Protein AF-A0A3C0J0L6-F1 (afdb_monomer_lite)

pLDDT: mean 77.6, std 19.84, range [35.62, 97.5]

Secondary structure (DSSP, 8-state):
-----PPP----EE---SSTT----EE-S--SS---EEEEETTEEEEGGGEEEEEEHHHHHH-HHHHHHHHHHHHTT-EEEE-BTTB--EEEEESS-EEEESS-HHHHHHHHT----PPPP---

Radius of gyration: 20.11 Å; chains: 1; bounding box: 50×49×43 Å

Structure (mmCIF, N/CA/C/O backbone):
data_AF-A0A3C0J0L6-F1
#
_entry.id   AF-A0A3C0J0L6-F1
#
loop_
_atom_site.group_PDB
_atom_site.id
_atom_site.type_symbol
_atom_site.label_atom_id
_atom_site.label_alt_id
_atom_site.label_comp_id
_atom_site.label_asym_id
_atom_site.label_entity_id
_atom_site.label_seq_id
_atom_site.pdbx_PDB_ins_code
_atom_site.Cartn_x
_atom_site.Cartn_y
_atom_site.Cartn_z
_atom_site.occupancy
_atom_site.B_iso_or_equiv
_atom_site.auth_seq_id
_atom_site.auth_comp_id
_atom_site.auth_asym_id
_atom_site.auth_atom_id
_atom_site.pdbx_PDB_model_num
ATOM 1 N N . MET A 1 1 ? -28.541 -24.772 -29.697 1.00 35.62 1 MET A N 1
ATOM 2 C CA . MET A 1 1 ? -27.274 -25.366 -30.178 1.00 35.62 1 MET A CA 1
ATOM 3 C C . MET A 1 1 ? -26.123 -24.532 -29.634 1.00 35.62 1 MET A C 1
ATOM 5 O O . MET A 1 1 ? -25.914 -23.431 -30.121 1.00 35.62 1 MET A O 1
ATOM 9 N N . LEU A 1 2 ? -25.436 -24.999 -28.588 1.00 36.56 2 LEU A N 1
ATOM 10 C CA . LEU A 1 2 ? -24.177 -24.403 -28.127 1.00 36.56 2 LEU A CA 1
ATOM 11 C C . LEU A 1 2 ? -23.044 -25.081 -28.911 1.00 36.56 2 LEU A C 1
ATOM 13 O O . LEU A 1 2 ? -22.824 -26.277 -28.731 1.00 36.56 2 LEU A O 1
ATOM 17 N N . LEU A 1 3 ? -22.356 -24.355 -29.796 1.00 40.03 3 LEU A N 1
ATOM 18 C CA . LEU A 1 3 ? -21.119 -24.856 -30.398 1.00 40.03 3 LEU A CA 1
ATOM 19 C C . LEU A 1 3 ? -20.030 -24.869 -29.320 1.00 40.03 3 LEU A C 1
ATOM 21 O O . LEU A 1 3 ? -19.631 -23.817 -28.818 1.00 40.03 3 LEU A O 1
ATOM 25 N N . GLY A 1 4 ? -19.556 -26.068 -28.979 1.00 40.50 4 GLY A N 1
ATOM 26 C CA . GLY A 1 4 ? -18.376 -26.267 -28.150 1.00 40.50 4 GLY A CA 1
ATOM 27 C C . GLY A 1 4 ? -17.168 -25.602 -28.799 1.00 40.50 4 GLY A C 1
ATOM 28 O O . GLY A 1 4 ? -16.704 -26.026 -29.856 1.00 40.50 4 GLY A O 1
ATOM 29 N N . ARG A 1 5 ? -16.656 -24.545 -28.168 1.00 38.16 5 ARG A N 1
ATOM 30 C CA . ARG A 1 5 ? -15.336 -24.009 -28.492 1.00 38.16 5 ARG A CA 1
ATOM 31 C C . ARG A 1 5 ? -14.308 -25.017 -27.989 1.00 38.16 5 ARG A C 1
ATOM 33 O O . ARG A 1 5 ? -14.096 -25.139 -26.788 1.00 38.16 5 ARG A O 1
ATOM 40 N N . SER A 1 6 ? -13.722 -25.770 -28.915 1.00 39.28 6 SER A N 1
ATOM 41 C CA . SER A 1 6 ? -12.530 -26.573 -28.659 1.00 39.28 6 SER A CA 1
ATOM 42 C C . SER A 1 6 ? -11.418 -25.639 -28.169 1.00 39.28 6 SER A C 1
ATOM 44 O O . SER A 1 6 ? -11.105 -24.647 -28.829 1.00 39.28 6 SER A O 1
ATOM 46 N N . LEU A 1 7 ? -10.884 -25.914 -26.978 1.00 41.28 7 LEU A N 1
ATOM 47 C CA . LEU A 1 7 ? -9.679 -25.262 -26.473 1.00 41.28 7 LEU A CA 1
ATOM 48 C C . LEU A 1 7 ? -8.519 -25.623 -27.418 1.00 41.28 7 LEU A C 1
ATOM 50 O O . LEU A 1 7 ? -8.343 -26.812 -27.697 1.00 41.28 7 LEU A O 1
ATOM 54 N N . PRO A 1 8 ? -7.735 -24.653 -27.924 1.00 40.06 8 PRO A N 1
ATOM 55 C CA . PRO A 1 8 ? -6.549 -24.977 -28.703 1.00 40.06 8 PRO A CA 1
ATOM 56 C C . PRO A 1 8 ? -5.588 -25.785 -27.826 1.00 40.06 8 PRO A C 1
ATOM 58 O O . PRO A 1 8 ? -5.376 -25.456 -26.659 1.00 40.06 8 PRO A O 1
ATOM 61 N N . ALA A 1 9 ? -5.035 -26.864 -28.382 1.00 47.22 9 ALA A N 1
ATOM 62 C CA . ALA A 1 9 ? -4.016 -27.660 -27.715 1.00 47.22 9 ALA A CA 1
ATOM 63 C C . ALA A 1 9 ? -2.823 -26.753 -27.371 1.00 47.22 9 ALA A C 1
ATOM 65 O O . ALA A 1 9 ? -2.163 -26.223 -28.263 1.00 47.22 9 ALA A O 1
ATOM 66 N N . MET A 1 10 ? -2.594 -26.541 -26.074 1.00 48.62 10 MET A N 1
ATOM 67 C CA . MET A 1 10 ? -1.483 -25.743 -25.565 1.00 48.62 10 MET A CA 1
ATOM 68 C C . MET A 1 10 ? -0.202 -26.568 -25.685 1.00 48.62 10 MET A C 1
ATOM 70 O O . MET A 1 10 ? -0.044 -27.580 -25.006 1.00 48.62 10 MET A O 1
ATOM 74 N N . SER A 1 11 ? 0.690 -26.166 -26.588 1.00 49.16 11 SER A N 1
ATOM 75 C CA . SER A 1 11 ? 2.008 -26.777 -26.747 1.00 49.16 11 SER A CA 1
ATOM 76 C C . SER A 1 11 ? 3.033 -25.966 -25.956 1.00 49.16 11 SER A C 1
ATOM 78 O O . SER A 1 11 ? 3.766 -25.158 -26.523 1.00 49.16 11 SER A O 1
ATOM 80 N N . ASP A 1 12 ? 3.094 -26.174 -24.641 1.00 54.19 12 ASP A N 1
ATOM 81 C CA . ASP A 1 12 ? 4.204 -25.656 -23.840 1.00 54.19 12 ASP A CA 1
ATOM 82 C C . ASP A 1 12 ? 5.496 -26.357 -24.277 1.00 54.19 12 ASP A C 1
ATOM 84 O O . ASP A 1 12 ? 5.640 -27.578 -24.160 1.00 54.19 12 ASP A O 1
ATOM 88 N N . THR A 1 13 ? 6.454 -25.592 -24.803 1.00 54.59 13 THR A N 1
ATOM 89 C CA . THR A 1 13 ? 7.743 -26.161 -25.205 1.00 54.59 13 THR A CA 1
ATOM 90 C C . THR A 1 13 ? 8.630 -26.279 -23.970 1.00 54.59 13 THR A C 1
ATOM 92 O O . THR A 1 13 ? 9.164 -25.298 -23.453 1.00 54.59 13 THR A O 1
ATOM 95 N N . LEU A 1 14 ? 8.781 -27.507 -23.479 1.00 54.00 14 LEU A N 1
ATOM 96 C CA . LEU A 1 14 ? 9.662 -27.851 -22.365 1.00 54.00 14 LEU A CA 1
ATOM 97 C C . LEU A 1 14 ? 11.098 -28.033 -22.872 1.00 54.00 14 LEU A C 1
ATOM 99 O O . LEU A 1 14 ? 11.416 -29.059 -23.480 1.00 54.00 14 LEU A O 1
ATOM 103 N N . LYS A 1 15 ? 11.996 -27.080 -22.591 1.00 59.28 15 LYS A N 1
ATOM 104 C CA . LYS A 1 15 ? 13.434 -27.298 -22.807 1.00 59.28 15 LYS A CA 1
ATOM 105 C C . LYS A 1 15 ? 14.006 -28.041 -21.601 1.00 59.28 15 LYS A C 1
ATOM 107 O O . LYS A 1 15 ? 14.109 -27.469 -20.521 1.00 59.28 15 LYS A O 1
ATOM 112 N N . LYS A 1 16 ? 14.371 -29.316 -21.773 1.00 57.16 16 LYS A N 1
ATOM 113 C CA . LYS A 1 16 ? 15.035 -30.088 -20.710 1.00 57.16 16 LYS A CA 1
ATOM 114 C C . LYS A 1 16 ? 16.362 -29.411 -20.321 1.00 57.16 16 LYS A C 1
ATOM 116 O O . LYS A 1 16 ? 17.074 -28.975 -21.224 1.00 57.16 16 LYS A O 1
ATOM 121 N N . PRO A 1 17 ? 16.680 -29.302 -19.020 1.00 60.88 17 PRO A N 1
ATOM 122 C CA . PRO A 1 17 ? 17.931 -28.707 -18.566 1.00 60.88 17 PRO A CA 1
ATOM 123 C C . PRO A 1 17 ? 19.127 -29.555 -19.010 1.00 60.88 17 PRO A C 1
ATOM 125 O O . PRO A 1 17 ? 19.053 -30.787 -18.997 1.00 60.88 17 PRO A O 1
ATOM 128 N N . ASP A 1 18 ? 20.223 -28.892 -19.382 1.00 68.75 18 ASP A N 1
ATOM 129 C CA . ASP A 1 18 ? 21.440 -29.547 -19.876 1.00 68.75 18 ASP A CA 1
ATOM 130 C C . ASP A 1 18 ? 22.309 -30.070 -18.716 1.00 68.75 18 ASP A C 1
ATOM 132 O O . ASP A 1 18 ? 23.163 -30.939 -18.915 1.00 68.75 18 ASP A O 1
ATOM 136 N N . ARG A 1 19 ? 22.081 -29.590 -17.481 1.00 68.88 19 ARG A N 1
ATOM 137 C CA . ARG A 1 19 ? 22.758 -30.071 -16.265 1.00 68.88 19 ARG A CA 1
ATOM 138 C C . ARG A 1 19 ? 21.814 -30.232 -15.077 1.00 68.88 19 ARG A C 1
ATOM 140 O O . ARG A 1 19 ? 20.835 -29.506 -14.917 1.00 68.88 19 ARG A O 1
ATOM 147 N N . ALA A 1 20 ? 22.157 -31.165 -14.189 1.00 63.03 20 ALA A N 1
ATOM 148 C CA . ALA A 1 20 ? 21.471 -31.333 -12.914 1.00 63.03 20 ALA A CA 1
ATOM 149 C C . ALA A 1 20 ? 21.601 -30.053 -12.067 1.00 63.03 20 ALA A C 1
ATOM 151 O O . ALA A 1 20 ? 22.709 -29.598 -11.796 1.00 63.03 20 ALA A O 1
ATOM 152 N N . GLY A 1 21 ? 20.464 -29.481 -11.662 1.00 66.31 21 GLY A N 1
ATOM 153 C CA . GLY A 1 21 ? 20.394 -28.244 -10.876 1.00 66.31 21 GLY A CA 1
ATOM 154 C C . GLY A 1 21 ? 20.108 -26.974 -11.683 1.00 66.31 21 GLY A C 1
ATOM 155 O O . GLY A 1 21 ? 19.865 -25.932 -11.080 1.00 66.31 21 GLY A O 1
ATOM 156 N N . GLU A 1 22 ? 20.082 -27.036 -13.018 1.00 67.06 22 GLU A N 1
ATOM 157 C CA . GLU A 1 22 ? 19.618 -25.910 -13.837 1.00 67.06 22 GLU A CA 1
ATOM 158 C C . GLU A 1 22 ? 18.079 -25.819 -13.796 1.00 67.06 22 GLU A C 1
ATOM 160 O O . GLU A 1 22 ? 17.396 -26.846 -13.889 1.00 67.06 22 GLU A O 1
ATOM 165 N N . PRO A 1 23 ? 17.504 -24.611 -13.643 1.00 57.12 23 PRO A N 1
ATOM 166 C CA . PRO A 1 23 ? 16.059 -24.452 -13.590 1.00 57.12 23 PRO A CA 1
ATOM 167 C C . PRO A 1 23 ? 15.432 -24.847 -14.930 1.00 57.12 23 PRO A C 1
ATOM 169 O O . PRO A 1 23 ? 15.864 -24.407 -15.996 1.00 57.12 23 PRO A O 1
ATOM 172 N N . LEU A 1 24 ? 14.378 -25.661 -14.868 1.00 70.19 24 LEU A N 1
ATOM 173 C CA . LEU A 1 24 ? 13.557 -25.986 -16.028 1.00 70.19 24 LEU A CA 1
ATOM 174 C C . LEU A 1 24 ? 12.826 -24.717 -16.484 1.00 70.19 24 LEU A C 1
ATOM 176 O O . LEU A 1 24 ? 11.918 -24.236 -15.806 1.00 70.19 24 LEU A O 1
ATOM 180 N N . LEU A 1 25 ? 13.222 -24.175 -17.634 1.00 63.12 25 LEU A N 1
ATOM 181 C CA . LEU A 1 25 ? 12.538 -23.041 -18.245 1.00 63.12 25 LEU A CA 1
ATOM 182 C C . LEU A 1 25 ? 11.366 -23.556 -19.082 1.00 63.12 25 LEU A C 1
ATOM 184 O O . LEU A 1 25 ? 11.558 -24.231 -20.094 1.00 63.12 25 LEU A O 1
ATOM 188 N N . VAL A 1 26 ? 10.151 -23.216 -18.658 1.00 63.00 26 VAL A N 1
ATOM 189 C CA . VAL A 1 26 ? 8.929 -23.464 -19.427 1.00 63.00 26 VAL A CA 1
ATOM 190 C C . VAL A 1 26 ? 8.537 -22.160 -20.110 1.00 63.00 26 VAL A C 1
ATOM 192 O O . VAL A 1 26 ? 8.139 -21.202 -19.447 1.00 63.00 26 VAL A O 1
ATOM 195 N N . GLN A 1 27 ? 8.675 -22.101 -21.434 1.00 56.66 27 GLN A N 1
ATOM 196 C CA . GLN A 1 27 ? 8.114 -21.011 -22.229 1.00 56.66 27 GLN A CA 1
ATOM 197 C C . GLN A 1 27 ? 6.736 -21.438 -22.729 1.00 56.66 27 GLN A C 1
ATOM 199 O O . GLN A 1 27 ? 6.623 -22.182 -23.701 1.00 56.66 27 GLN A O 1
ATOM 204 N N . GLY A 1 28 ? 5.693 -20.980 -22.036 1.00 57.69 28 GLY A N 1
ATOM 205 C CA . GLY A 1 28 ? 4.322 -21.108 -22.516 1.00 57.69 28 GLY A CA 1
ATOM 206 C C . GLY A 1 28 ? 4.009 -20.028 -23.548 1.00 57.69 28 GLY A C 1
ATOM 207 O O . GLY A 1 28 ? 4.257 -18.839 -23.318 1.00 57.69 28 GLY A O 1
ATOM 208 N N . GLU A 1 29 ? 3.459 -20.423 -24.694 1.00 60.03 29 GLU A N 1
ATOM 209 C CA . GLU A 1 29 ? 2.994 -19.489 -25.719 1.00 6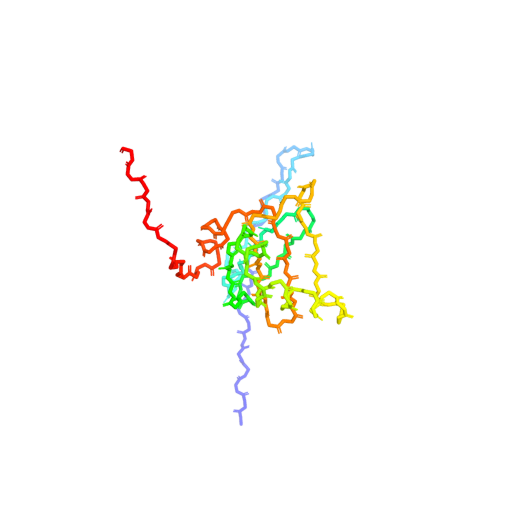0.03 29 GLU A CA 1
ATOM 210 C C . GLU A 1 29 ? 1.680 -18.838 -25.257 1.00 60.03 29 GLU A C 1
ATOM 212 O O . GLU A 1 29 ? 0.591 -19.341 -25.499 1.00 60.03 29 GLU A O 1
ATOM 217 N N . ARG A 1 30 ? 1.802 -17.696 -24.565 1.00 53.81 30 ARG A N 1
ATOM 218 C CA . ARG A 1 30 ? 0.709 -16.823 -24.089 1.00 53.81 30 ARG A CA 1
ATOM 219 C C . ARG A 1 30 ? -0.325 -17.483 -23.164 1.00 53.81 30 ARG A C 1
ATOM 221 O O . ARG A 1 30 ? -1.317 -18.066 -23.589 1.00 53.81 30 ARG A O 1
ATOM 228 N N . TRP A 1 31 ? -0.225 -17.150 -21.880 1.00 55.88 31 TRP A N 1
ATOM 229 C CA . TRP A 1 31 ? -1.390 -17.089 -20.996 1.00 55.88 31 TRP A CA 1
ATOM 230 C C . TRP A 1 31 ? -2.382 -16.075 -21.595 1.00 55.88 31 TRP A C 1
ATOM 232 O O . TRP A 1 31 ? -2.015 -14.928 -21.842 1.00 55.88 31 TRP A O 1
ATOM 242 N N . GLY A 1 32 ? -3.615 -16.488 -21.898 1.00 53.31 32 GLY A N 1
ATOM 243 C CA . GLY A 1 32 ? -4.607 -15.709 -22.664 1.00 53.31 32 GLY A CA 1
ATOM 244 C C . GLY A 1 32 ? -5.088 -14.386 -22.040 1.00 53.31 32 GLY A C 1
ATOM 245 O O . GLY A 1 32 ? -5.992 -13.757 -22.583 1.00 53.31 32 GLY A O 1
ATOM 246 N N . ALA A 1 33 ? -4.490 -13.946 -20.934 1.00 55.22 33 ALA A N 1
ATOM 247 C CA . ALA A 1 33 ? -4.681 -12.642 -20.314 1.00 55.22 33 ALA A CA 1
ATOM 248 C C . ALA A 1 33 ? -3.310 -12.090 -19.880 1.00 55.22 33 ALA A C 1
ATOM 250 O O . ALA A 1 33 ? -2.455 -12.872 -19.456 1.00 55.22 33 ALA A O 1
ATOM 251 N N . PRO A 1 34 ? -3.061 -10.768 -19.956 1.00 60.91 34 PRO A N 1
ATOM 252 C CA . PRO A 1 34 ? -1.859 -10.191 -19.373 1.00 60.91 34 PRO A CA 1
ATOM 253 C C . PRO A 1 34 ? -1.956 -10.315 -17.849 1.00 60.91 34 PRO A C 1
ATOM 255 O O . PRO A 1 34 ? -2.541 -9.459 -17.194 1.00 60.91 34 PRO A O 1
ATOM 258 N N . VAL A 1 35 ? -1.408 -11.390 -17.282 1.00 55.56 35 VAL A N 1
ATOM 259 C CA . VAL A 1 35 ? -1.294 -11.525 -15.829 1.00 55.56 35 VAL A CA 1
ATOM 260 C C . VAL A 1 35 ? -0.258 -10.507 -15.369 1.00 55.56 35 VAL A C 1
ATOM 262 O O . VAL A 1 35 ? 0.926 -10.617 -15.693 1.00 55.56 35 VAL A O 1
ATOM 265 N N . ARG A 1 36 ? -0.713 -9.472 -14.665 1.00 78.94 36 ARG A N 1
ATOM 266 C CA . ARG A 1 36 ? 0.144 -8.399 -14.166 1.00 78.94 36 ARG A CA 1
ATOM 267 C C . ARG A 1 36 ? 0.226 -8.511 -12.655 1.00 78.94 36 ARG A C 1
ATOM 269 O O . ARG A 1 36 ? -0.636 -8.032 -11.932 1.00 78.94 36 ARG A O 1
ATOM 276 N N . TRP A 1 37 ? 1.279 -9.164 -12.189 1.00 88.62 37 TRP A N 1
ATOM 277 C CA . TRP A 1 37 ? 1.607 -9.219 -10.773 1.00 88.62 37 TRP A CA 1
ATOM 278 C C . TRP A 1 37 ? 2.333 -7.944 -10.352 1.00 88.62 37 TRP A C 1
ATOM 280 O O . TRP A 1 37 ? 3.277 -7.501 -11.012 1.00 88.62 37 TRP A O 1
ATOM 290 N N . LEU A 1 38 ? 1.905 -7.364 -9.238 1.00 91.81 38 LEU A N 1
ATOM 291 C CA . LEU A 1 38 ? 2.444 -6.133 -8.689 1.00 91.81 38 LEU A CA 1
ATOM 292 C C . LEU A 1 38 ? 3.013 -6.399 -7.300 1.00 91.81 38 LEU A C 1
ATOM 294 O O . LEU A 1 38 ? 2.279 -6.636 -6.346 1.00 91.81 38 LEU A O 1
ATOM 298 N N . TYR A 1 39 ? 4.337 -6.351 -7.200 1.00 94.06 39 TYR A N 1
ATOM 299 C CA . TYR A 1 39 ? 5.034 -6.423 -5.922 1.00 94.06 39 TYR A CA 1
ATOM 300 C C . TYR A 1 39 ? 4.917 -5.095 -5.164 1.00 94.06 39 TYR A C 1
ATOM 302 O O . TYR A 1 39 ? 5.252 -4.041 -5.720 1.00 94.06 39 TYR A O 1
ATOM 310 N N . LEU A 1 40 ? 4.475 -5.166 -3.906 1.00 94.50 40 LEU A N 1
ATOM 311 C CA . LEU A 1 40 ? 4.240 -4.009 -3.031 1.00 94.50 40 LEU A CA 1
ATOM 312 C C . LEU A 1 40 ? 5.236 -3.896 -1.869 1.00 94.50 40 LEU A C 1
ATOM 314 O O . LEU A 1 40 ? 5.321 -2.852 -1.227 1.00 94.50 40 LEU A O 1
ATOM 318 N N . GLY A 1 41 ? 6.029 -4.935 -1.618 1.00 91.44 41 GLY A N 1
ATOM 319 C CA . GLY A 1 41 ? 6.920 -4.991 -0.462 1.00 91.44 41 GLY A CA 1
ATOM 320 C C . GLY A 1 41 ? 6.728 -6.247 0.365 1.00 91.44 41 GLY A C 1
ATOM 321 O O . GLY A 1 41 ? 5.721 -6.930 0.208 1.00 91.44 41 GLY A O 1
ATOM 322 N N . GLY A 1 42 ? 7.706 -6.550 1.223 1.00 87.25 42 GLY A N 1
ATOM 323 C CA . GLY A 1 42 ? 7.699 -7.758 2.048 1.00 87.25 42 GLY A CA 1
ATOM 324 C C . GLY A 1 42 ? 7.465 -9.021 1.215 1.00 87.25 42 GLY A C 1
ATOM 325 O O . GLY A 1 42 ? 8.243 -9.342 0.318 1.00 87.25 42 GLY A O 1
ATOM 326 N N . ASP A 1 43 ? 6.366 -9.704 1.505 1.00 87.69 43 ASP A N 1
ATOM 327 C CA . ASP A 1 43 ? 5.862 -10.897 0.824 1.00 87.69 43 ASP A CA 1
ATOM 328 C C . ASP A 1 43 ? 4.589 -10.629 -0.011 1.00 87.69 43 ASP A C 1
ATOM 330 O O . ASP A 1 43 ? 3.988 -11.561 -0.551 1.00 87.69 43 ASP A O 1
ATOM 334 N N . ALA A 1 44 ? 4.186 -9.363 -0.181 1.00 92.81 44 ALA A N 1
ATOM 335 C CA . ALA A 1 44 ? 2.962 -9.003 -0.887 1.00 92.81 44 ALA A CA 1
ATOM 336 C C . ALA A 1 44 ? 3.157 -8.821 -2.398 1.00 92.81 44 ALA A C 1
ATOM 338 O O . ALA A 1 44 ? 3.840 -7.908 -2.883 1.00 92.81 44 ALA A O 1
ATOM 339 N N . VAL A 1 45 ? 2.443 -9.661 -3.148 1.00 93.94 45 VAL A N 1
ATOM 340 C CA . VAL A 1 45 ? 2.245 -9.563 -4.595 1.00 93.94 45 VAL A CA 1
ATOM 341 C C . VAL A 1 45 ? 0.745 -9.589 -4.874 1.00 93.94 45 VAL A C 1
ATOM 343 O O . VAL A 1 45 ? 0.055 -10.511 -4.444 1.00 93.94 45 VAL A O 1
ATOM 346 N N . ILE A 1 46 ? 0.237 -8.585 -5.589 1.00 93.56 46 ILE A N 1
ATOM 347 C CA . ILE A 1 46 ? -1.193 -8.462 -5.911 1.0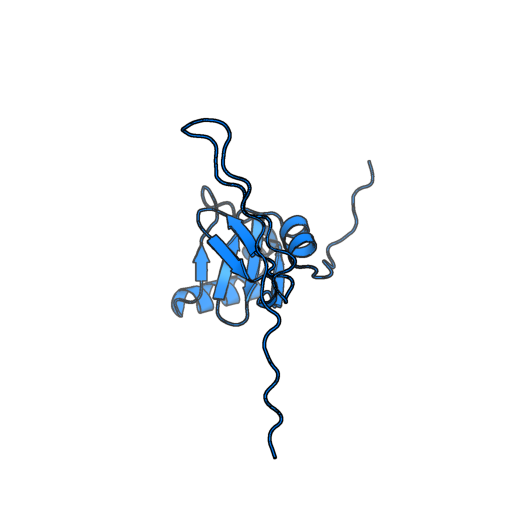0 93.56 46 ILE A CA 1
ATOM 348 C C . ILE A 1 46 ? -1.438 -8.485 -7.419 1.00 93.56 46 ILE A C 1
ATOM 350 O O . ILE A 1 46 ? -0.523 -8.255 -8.209 1.00 93.56 46 ILE A O 1
ATOM 354 N N . ASP A 1 47 ? -2.681 -8.734 -7.823 1.00 91.06 47 ASP A N 1
ATOM 355 C CA . ASP A 1 47 ? -3.111 -8.508 -9.202 1.00 91.06 47 ASP A CA 1
ATOM 356 C C . ASP A 1 47 ? -3.232 -7.000 -9.456 1.00 91.06 47 ASP A C 1
ATOM 358 O O . ASP A 1 47 ? -3.992 -6.296 -8.783 1.00 91.06 47 ASP A O 1
ATOM 362 N N . SER A 1 48 ? -2.483 -6.495 -10.434 1.00 89.50 48 SER A N 1
ATOM 363 C CA . SER A 1 48 ? -2.482 -5.076 -10.770 1.00 89.50 48 SER A CA 1
ATOM 364 C C . SER A 1 48 ? -3.839 -4.593 -11.285 1.00 89.50 48 SER A C 1
ATOM 366 O O . SER A 1 48 ? -4.116 -3.401 -11.193 1.00 89.50 48 SER A O 1
ATOM 368 N N . ALA A 1 49 ? -4.683 -5.485 -11.815 1.00 87.69 49 ALA A N 1
ATOM 369 C CA . ALA A 1 49 ? -6.027 -5.143 -12.278 1.00 87.69 49 ALA A CA 1
ATOM 370 C C . ALA A 1 49 ? -6.975 -4.754 -11.131 1.00 87.69 49 ALA A C 1
ATOM 372 O O . ALA A 1 49 ? -7.994 -4.112 -11.375 1.00 87.69 49 ALA A O 1
ATOM 373 N N . ARG A 1 50 ? -6.643 -5.120 -9.885 1.00 91.94 50 ARG A N 1
ATOM 374 C CA . ARG A 1 50 ? -7.439 -4.775 -8.697 1.00 91.94 50 ARG A CA 1
ATOM 375 C C . ARG A 1 50 ? -7.064 -3.428 -8.093 1.00 91.94 50 ARG A C 1
ATOM 377 O O . ARG A 1 50 ? -7.737 -2.983 -7.168 1.00 91.94 50 ARG A O 1
ATOM 384 N N . VAL A 1 51 ? -5.997 -2.785 -8.571 1.00 92.88 51 VAL A N 1
ATOM 385 C CA . VAL A 1 51 ? -5.566 -1.486 -8.048 1.00 92.88 51 VAL A CA 1
ATOM 386 C C . VAL A 1 51 ? -6.542 -0.406 -8.506 1.00 92.88 51 VAL A C 1
ATOM 388 O O . VAL A 1 51 ? -6.720 -0.172 -9.698 1.00 92.88 51 VAL A O 1
ATOM 391 N N . VAL A 1 52 ? -7.150 0.267 -7.535 1.00 93.56 52 VAL A N 1
ATOM 392 C CA . VAL A 1 52 ? -8.088 1.379 -7.731 1.00 93.56 52 VAL A CA 1
ATOM 393 C C . VAL A 1 52 ? -7.359 2.715 -7.637 1.00 93.56 52 VAL A C 1
ATOM 395 O O . VAL A 1 52 ? -7.627 3.624 -8.419 1.00 93.56 52 VAL A O 1
ATOM 398 N N . ALA A 1 53 ? -6.425 2.843 -6.692 1.00 91.81 53 ALA A N 1
ATOM 399 C CA . ALA A 1 53 ? -5.645 4.060 -6.510 1.00 91.81 53 ALA A CA 1
ATOM 400 C C . ALA A 1 53 ? -4.251 3.769 -5.946 1.00 91.81 53 ALA A C 1
ATOM 402 O O . ALA A 1 53 ? -4.041 2.804 -5.210 1.00 91.81 53 ALA A O 1
ATOM 403 N N . VAL A 1 54 ? -3.310 4.653 -6.266 1.00 92.62 54 VAL A N 1
ATOM 404 C CA . VAL A 1 54 ? -1.977 4.700 -5.663 1.00 92.62 54 VAL A CA 1
ATOM 405 C C . VAL A 1 54 ? -1.781 6.111 -5.131 1.00 92.62 54 VAL A C 1
ATOM 407 O O . VAL A 1 54 ? -1.822 7.069 -5.901 1.00 92.62 54 VAL A O 1
ATOM 410 N N . LEU A 1 55 ? -1.597 6.234 -3.823 1.00 92.31 55 LEU A N 1
ATOM 411 C CA . LEU A 1 55 ? -1.455 7.508 -3.128 1.00 92.31 55 LEU A CA 1
ATOM 412 C C . LEU A 1 55 ? -0.059 7.621 -2.519 1.00 92.31 55 LEU A C 1
ATOM 414 O O . LEU A 1 55 ? 0.583 6.617 -2.202 1.00 92.31 55 LEU A O 1
ATOM 418 N N . ASP A 1 56 ? 0.395 8.855 -2.350 1.00 90.81 56 ASP A N 1
ATOM 419 C CA . ASP A 1 56 ? 1.665 9.163 -1.706 1.00 90.81 56 ASP A CA 1
ATOM 420 C C . ASP A 1 56 ? 1.639 8.812 -0.206 1.00 90.81 56 ASP A C 1
ATOM 422 O O . ASP A 1 56 ? 0.688 9.144 0.509 1.00 90.81 56 ASP A O 1
ATOM 426 N N . GLY A 1 57 ? 2.671 8.104 0.260 1.00 88.88 57 GLY A N 1
ATOM 427 C CA . GLY A 1 57 ? 2.777 7.645 1.646 1.00 88.88 57 GLY A CA 1
ATOM 428 C C . GLY A 1 57 ? 2.995 8.778 2.651 1.00 88.88 57 GLY A C 1
ATOM 429 O O . GLY A 1 57 ? 2.390 8.760 3.723 1.00 88.88 57 GLY A O 1
ATOM 430 N N . ASP A 1 58 ? 3.742 9.823 2.287 1.00 85.88 58 ASP A N 1
ATOM 431 C CA . ASP A 1 58 ? 3.929 10.999 3.148 1.00 85.88 58 ASP A CA 1
ATOM 432 C C . ASP A 1 58 ? 2.631 11.803 3.266 1.00 85.88 58 ASP A C 1
ATOM 434 O O . ASP A 1 58 ? 2.378 12.491 4.262 1.00 85.88 58 ASP A O 1
ATOM 438 N N . MET A 1 59 ? 1.771 11.739 2.249 1.00 79.75 59 MET A N 1
ATOM 439 C CA . MET A 1 59 ? 0.440 12.333 2.309 1.00 79.75 59 MET A CA 1
ATOM 440 C C . MET A 1 59 ? -0.483 11.595 3.286 1.00 79.75 59 MET A C 1
ATOM 442 O O . MET A 1 59 ? -1.347 12.236 3.885 1.00 79.75 59 MET A O 1
ATOM 446 N N . ALA A 1 60 ? -0.272 10.296 3.531 1.00 72.31 60 ALA A N 1
ATOM 447 C CA . ALA A 1 60 ? -1.005 9.557 4.564 1.00 72.31 60 ALA A CA 1
ATOM 448 C C . ALA A 1 60 ? -0.709 10.078 5.979 1.00 72.31 60 ALA A C 1
ATOM 450 O O . ALA A 1 60 ? -1.574 10.021 6.850 1.00 72.31 60 ALA A O 1
ATOM 451 N N . LEU A 1 61 ? 0.477 10.655 6.191 1.00 70.50 61 LEU A N 1
ATOM 452 C CA . LEU A 1 61 ? 0.858 11.288 7.455 1.00 70.50 61 LEU A CA 1
ATOM 453 C C . LEU A 1 61 ? 0.314 12.718 7.593 1.00 70.50 61 LEU A C 1
ATOM 455 O O . LEU A 1 61 ? 0.065 13.178 8.706 1.00 70.50 61 LEU A O 1
ATOM 459 N N . ARG A 1 62 ? 0.136 13.434 6.475 1.00 84.81 62 ARG A N 1
ATOM 460 C CA . ARG A 1 62 ? -0.229 14.865 6.456 1.00 84.81 62 ARG A CA 1
ATOM 461 C C . ARG A 1 62 ? -1.724 15.130 6.263 1.00 84.81 62 ARG A C 1
ATOM 463 O O . ARG A 1 62 ? -2.208 16.185 6.662 1.00 84.81 62 ARG A O 1
ATOM 470 N N . SER A 1 63 ? -2.456 14.201 5.651 1.00 90.81 63 SER A N 1
ATOM 471 C CA . SER A 1 63 ? -3.887 14.338 5.368 1.00 90.81 63 SER A CA 1
ATOM 472 C C . SER A 1 63 ? -4.730 13.606 6.406 1.00 90.81 63 SER A C 1
ATOM 474 O O . SER A 1 63 ? -4.721 12.377 6.466 1.00 90.81 63 SER A O 1
ATOM 476 N N . THR A 1 64 ? -5.532 14.355 7.169 1.00 92.81 64 THR A N 1
ATOM 477 C CA . THR A 1 64 ? -6.495 13.786 8.127 1.00 92.81 64 THR A CA 1
ATOM 478 C C . THR A 1 64 ? -7.439 12.792 7.453 1.00 92.81 64 THR A C 1
ATOM 480 O O . THR A 1 64 ? -7.657 11.707 7.978 1.00 92.81 64 THR A O 1
ATOM 483 N N . ALA A 1 65 ? -7.946 13.122 6.261 1.00 92.44 65 ALA A N 1
ATOM 484 C CA . ALA A 1 65 ? -8.884 12.265 5.540 1.00 92.44 65 ALA A CA 1
ATOM 485 C C . ALA A 1 65 ? -8.249 10.933 5.111 1.00 92.44 65 ALA A C 1
ATOM 487 O O . ALA A 1 65 ? -8.878 9.884 5.234 1.00 92.44 65 ALA A O 1
ATOM 488 N N . LEU A 1 66 ? -7.000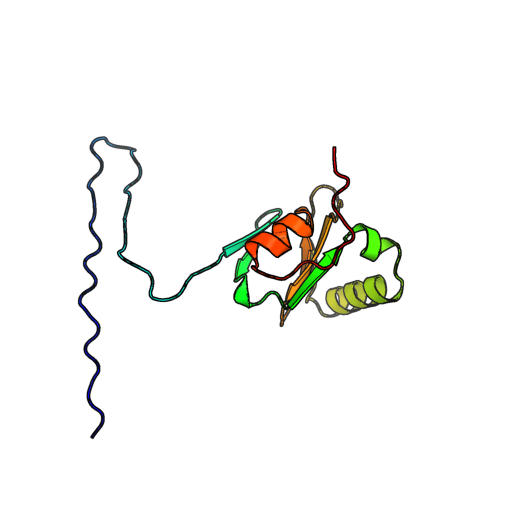 10.960 4.629 1.00 91.31 66 LEU A N 1
ATOM 489 C CA . LEU A 1 66 ? -6.297 9.737 4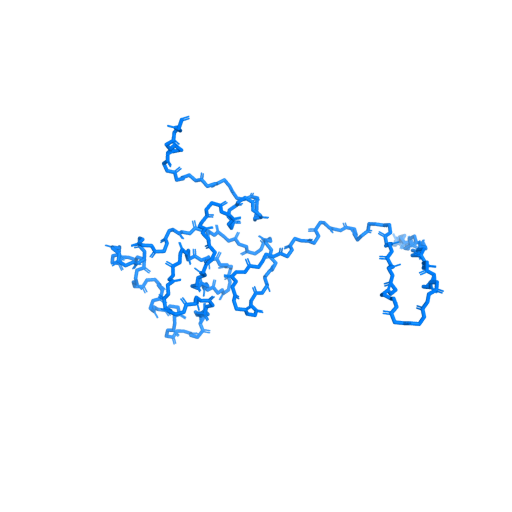.237 1.00 91.31 66 LEU A CA 1
ATOM 490 C C . LEU A 1 66 ? -5.918 8.898 5.461 1.00 91.31 66 LEU A C 1
ATOM 492 O O . LEU A 1 66 ? -6.070 7.678 5.426 1.00 91.31 66 LEU A O 1
ATOM 496 N N . ARG A 1 67 ? -5.495 9.540 6.554 1.00 92.62 67 ARG A N 1
ATOM 497 C CA . ARG A 1 67 ? -5.214 8.846 7.813 1.00 92.62 67 ARG A CA 1
ATOM 498 C C . ARG A 1 67 ? -6.455 8.133 8.348 1.00 92.62 67 ARG A C 1
ATOM 500 O O . ARG A 1 67 ? -6.399 6.929 8.572 1.00 92.62 67 ARG A O 1
ATOM 507 N N . GLU A 1 68 ? -7.587 8.832 8.447 1.00 95.00 68 GLU A N 1
ATOM 508 C CA . GLU A 1 68 ? -8.855 8.227 8.876 1.00 95.00 68 GLU A CA 1
ATOM 509 C C . GLU A 1 68 ? -9.294 7.092 7.944 1.00 95.00 68 GLU A C 1
ATOM 511 O O . GLU A 1 68 ? -9.807 6.070 8.397 1.00 95.00 68 GLU A O 1
ATOM 516 N N . PHE A 1 69 ? -9.098 7.248 6.632 1.00 94.88 69 PHE A N 1
ATOM 517 C CA . PHE A 1 69 ? -9.393 6.190 5.671 1.00 94.88 69 PHE A CA 1
ATOM 518 C C . PHE A 1 69 ? -8.551 4.932 5.933 1.00 94.88 69 PHE A C 1
ATOM 520 O O . PHE A 1 69 ? -9.094 3.825 5.922 1.00 94.88 69 PHE A O 1
ATOM 527 N N . VAL A 1 70 ? -7.248 5.082 6.185 1.00 94.25 70 VAL A N 1
ATOM 528 C CA . VAL A 1 70 ? -6.353 3.958 6.505 1.00 94.25 70 VAL A CA 1
ATOM 529 C C . VAL A 1 70 ? -6.732 3.319 7.842 1.00 94.25 70 VAL A C 1
ATOM 531 O O . VAL A 1 70 ? -6.883 2.099 7.898 1.00 94.25 70 VAL A O 1
ATOM 534 N N . GLU A 1 71 ? -6.952 4.119 8.888 1.00 94.88 71 GLU A N 1
ATOM 535 C CA . GLU A 1 71 ? -7.325 3.652 10.232 1.00 94.88 71 GLU A CA 1
ATOM 536 C C . GLU A 1 71 ? -8.626 2.842 10.207 1.00 94.88 71 GLU A C 1
ATOM 538 O O . GLU A 1 71 ? -8.643 1.695 10.652 1.00 94.88 71 GLU A O 1
ATOM 543 N N . ARG A 1 72 ? -9.686 3.355 9.567 1.00 96.88 72 ARG A N 1
ATOM 544 C CA . ARG A 1 72 ? -10.964 2.627 9.432 1.00 96.88 72 ARG A CA 1
ATOM 545 C C . ARG A 1 72 ? -10.807 1.303 8.685 1.00 96.88 72 ARG A C 1
ATOM 547 O O . ARG A 1 72 ? -11.491 0.326 8.984 1.00 96.88 72 ARG A O 1
ATOM 554 N N . ASN A 1 73 ? -9.928 1.250 7.682 1.00 97.31 73 ASN A N 1
ATOM 555 C CA . ASN A 1 73 ? -9.647 0.003 6.972 1.00 97.31 73 ASN A CA 1
ATOM 556 C C . ASN A 1 73 ? -8.809 -0.965 7.813 1.00 97.31 73 ASN A C 1
ATOM 558 O O . ASN A 1 73 ? -9.005 -2.173 7.687 1.00 97.31 73 ASN A O 1
ATOM 562 N N . ALA A 1 74 ? -7.926 -0.471 8.679 1.00 96.06 74 ALA A N 1
ATOM 563 C CA . ALA A 1 74 ? -7.197 -1.297 9.635 1.00 96.06 74 ALA A CA 1
ATOM 564 C C . ALA A 1 74 ? -8.141 -1.897 10.688 1.00 96.06 74 ALA A C 1
ATOM 566 O O . ALA A 1 74 ? -8.123 -3.110 10.888 1.00 96.06 74 ALA A O 1
ATOM 567 N N . GLU A 1 75 ? -9.031 -1.088 11.268 1.00 97.50 75 GLU A N 1
ATOM 568 C CA . GLU A 1 75 ? -10.067 -1.538 12.213 1.00 97.50 75 GLU A CA 1
ATOM 569 C C . GLU A 1 75 ? -10.995 -2.597 11.600 1.00 97.50 75 GLU A C 1
ATOM 571 O O . GLU A 1 75 ? -11.398 -3.547 12.268 1.00 97.50 75 GLU A O 1
ATOM 576 N N . ALA A 1 76 ? -11.292 -2.476 10.303 1.00 97.31 76 ALA A N 1
ATOM 577 C CA . ALA A 1 76 ? -12.085 -3.447 9.552 1.00 97.31 76 ALA A CA 1
ATOM 578 C C . ALA A 1 76 ? -11.301 -4.703 9.108 1.00 97.31 76 ALA A C 1
ATOM 580 O O . ALA A 1 76 ? -11.862 -5.544 8.403 1.00 97.31 76 ALA A O 1
ATOM 581 N N . GLY A 1 77 ? -10.011 -4.830 9.441 1.00 97.44 77 GLY A N 1
ATOM 582 C CA . GLY A 1 77 ? -9.163 -5.952 9.012 1.00 97.44 77 GLY A CA 1
ATOM 583 C C . GLY A 1 77 ? -8.836 -5.966 7.511 1.00 97.44 77 GLY A C 1
ATOM 584 O O . GLY A 1 77 ? -8.499 -7.011 6.957 1.00 97.44 77 GLY A O 1
ATOM 585 N N . ARG A 1 78 ? -8.959 -4.818 6.834 1.00 97.12 78 ARG A N 1
ATOM 586 C CA . ARG A 1 78 ? -8.703 -4.638 5.392 1.00 97.12 78 ARG A CA 1
ATOM 587 C C . ARG A 1 78 ? -7.385 -3.925 5.085 1.00 97.12 78 ARG A C 1
ATOM 589 O O . ARG A 1 78 ? -7.051 -3.770 3.913 1.00 97.12 78 ARG A O 1
ATOM 596 N N . SER A 1 79 ? -6.648 -3.482 6.102 1.00 95.81 79 SER A N 1
ATOM 597 C CA . SER A 1 79 ? -5.315 -2.896 5.933 1.00 95.81 79 SER A CA 1
ATOM 598 C C . SER A 1 79 ? -4.228 -3.965 6.032 1.00 95.81 79 SER A C 1
ATOM 600 O O . SER A 1 79 ? -4.281 -4.821 6.914 1.00 95.81 79 SER A O 1
ATOM 602 N N . VAL A 1 80 ? -3.244 -3.903 5.139 1.00 95.62 80 VAL A N 1
ATOM 603 C CA . VAL A 1 80 ? -2.072 -4.782 5.116 1.00 95.62 80 VAL A CA 1
ATOM 604 C C . VAL A 1 80 ? -0.821 -3.912 5.088 1.00 95.62 80 VAL A C 1
ATOM 606 O O . VAL A 1 80 ? -0.582 -3.186 4.123 1.00 95.62 80 VAL A O 1
ATOM 609 N N . ASP A 1 81 ? -0.018 -3.984 6.144 1.00 95.06 81 ASP A N 1
ATOM 610 C CA . ASP A 1 81 ? 1.266 -3.291 6.198 1.00 95.06 81 ASP A CA 1
ATOM 611 C C . ASP A 1 81 ? 2.368 -4.179 5.616 1.00 95.06 81 ASP A C 1
ATOM 613 O O . ASP A 1 81 ? 2.687 -5.235 6.158 1.00 95.06 81 ASP A O 1
ATOM 617 N N . VAL A 1 82 ? 2.913 -3.752 4.478 1.00 95.31 82 VAL A N 1
ATOM 618 C CA . VAL A 1 82 ? 4.046 -4.380 3.779 1.00 95.31 82 VAL A CA 1
ATOM 619 C C . VAL A 1 82 ? 5.200 -3.384 3.621 1.00 95.31 82 VAL A C 1
ATOM 621 O O . VAL A 1 82 ? 6.052 -3.511 2.731 1.00 95.31 82 VAL A O 1
ATOM 624 N N . SER A 1 83 ? 5.211 -2.356 4.473 1.00 93.00 83 SER A N 1
ATOM 625 C CA . SER A 1 83 ? 6.301 -1.405 4.587 1.00 93.00 83 SER A CA 1
ATOM 626 C C . SER A 1 83 ? 7.505 -2.052 5.273 1.00 93.00 83 SER A C 1
ATOM 628 O O . SER A 1 83 ? 7.394 -3.037 6.003 1.00 93.00 83 SER A O 1
ATOM 630 N N . ARG A 1 84 ? 8.693 -1.496 5.031 1.00 89.88 84 ARG A N 1
ATOM 631 C CA . ARG A 1 84 ? 9.911 -1.903 5.733 1.00 89.88 84 ARG A CA 1
ATOM 632 C C . ARG A 1 84 ? 10.269 -0.840 6.750 1.00 89.88 84 ARG A C 1
ATOM 634 O O . ARG A 1 84 ? 10.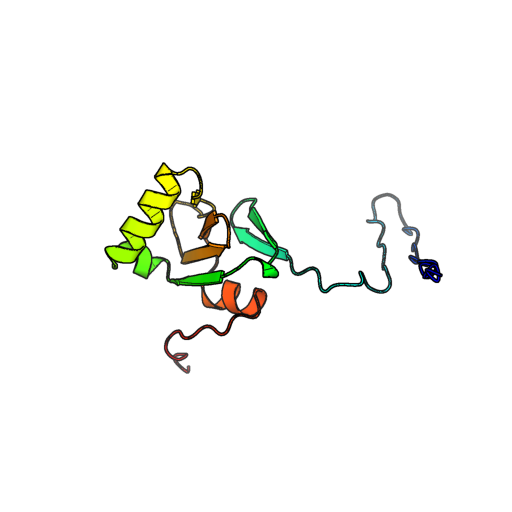316 0.340 6.410 1.00 89.88 84 ARG A O 1
ATOM 641 N N . ASP A 1 85 ? 10.523 -1.279 7.978 1.00 88.38 85 ASP A N 1
ATOM 642 C CA . ASP A 1 85 ? 10.917 -0.426 9.102 1.00 88.38 85 ASP A CA 1
ATOM 643 C C . ASP A 1 85 ? 9.918 0.728 9.360 1.00 88.38 85 ASP A C 1
ATOM 645 O O . ASP A 1 85 ? 10.302 1.815 9.783 1.00 88.38 85 ASP A O 1
ATOM 649 N N . GLY A 1 86 ? 8.629 0.509 9.058 1.00 82.69 86 GLY A N 1
ATOM 650 C CA . GLY A 1 86 ? 7.560 1.509 9.187 1.00 82.69 86 GLY A CA 1
ATOM 651 C C . GLY A 1 86 ? 7.579 2.620 8.128 1.00 82.69 86 GLY A C 1
ATOM 652 O O . GLY A 1 86 ? 6.808 3.575 8.223 1.00 82.69 86 GLY A O 1
ATOM 653 N N . SER A 1 87 ? 8.449 2.533 7.114 1.00 88.31 87 SER A N 1
ATOM 654 C CA . SER A 1 87 ? 8.541 3.526 6.041 1.00 88.31 87 SER A CA 1
ATOM 655 C C . SER A 1 87 ? 7.513 3.252 4.940 1.00 88.31 87 SER A C 1
ATOM 657 O O . SER A 1 87 ? 7.735 2.450 4.025 1.00 88.31 87 SER A O 1
ATOM 659 N N . ILE A 1 88 ? 6.378 3.945 5.023 1.00 93.50 88 ILE A N 1
ATOM 660 C CA . ILE A 1 88 ? 5.301 3.885 4.031 1.00 93.50 88 ILE A CA 1
ATOM 661 C C . ILE A 1 88 ? 5.622 4.863 2.902 1.00 93.50 88 ILE A C 1
ATOM 663 O O . ILE A 1 88 ? 5.529 6.073 3.077 1.00 93.50 88 ILE A O 1
ATOM 667 N N . LYS A 1 89 ? 5.973 4.346 1.722 1.00 94.62 89 LYS A N 1
ATOM 668 C CA . LYS A 1 89 ? 6.220 5.178 0.532 1.00 94.62 89 LYS A CA 1
ATOM 669 C C . LYS A 1 89 ? 4.965 5.388 -0.297 1.00 94.62 89 LYS A C 1
ATOM 671 O O . LYS A 1 89 ? 4.817 6.426 -0.932 1.00 94.62 89 LYS A O 1
ATOM 676 N N . SER A 1 90 ? 4.067 4.409 -0.315 1.00 94.75 90 SER A N 1
ATOM 677 C CA . SER A 1 90 ? 2.778 4.534 -0.990 1.00 94.75 90 SER A CA 1
ATOM 678 C C . SER A 1 90 ? 1.664 3.857 -0.213 1.00 94.75 90 SER A C 1
ATOM 680 O O . SER A 1 90 ? 1.885 2.884 0.507 1.00 94.75 90 SER A O 1
ATOM 682 N N . VAL A 1 91 ? 0.451 4.361 -0.410 1.00 95.62 91 VAL A N 1
ATOM 683 C CA . VAL A 1 91 ? -0.783 3.684 -0.016 1.00 95.62 91 VAL A CA 1
ATOM 684 C C . VAL A 1 91 ? -1.449 3.169 -1.285 1.00 95.62 91 VAL A C 1
ATOM 686 O O . VAL A 1 91 ? -1.855 3.954 -2.144 1.00 95.62 91 VAL A O 1
ATOM 689 N N . VAL A 1 92 ? -1.540 1.849 -1.427 1.00 95.62 92 VAL A N 1
ATOM 690 C CA . VAL A 1 92 ? -2.146 1.196 -2.595 1.00 95.62 92 VAL A CA 1
ATOM 691 C C . VAL A 1 92 ? -3.534 0.710 -2.220 1.00 95.62 92 VAL A C 1
ATOM 693 O O . VAL A 1 92 ? -3.694 -0.134 -1.341 1.00 95.62 92 VAL A O 1
ATOM 696 N N . VAL A 1 93 ? -4.547 1.252 -2.884 1.00 95.56 93 VAL A N 1
ATOM 697 C CA . VAL A 1 93 ? -5.951 0.920 -2.642 1.00 95.56 93 VAL A CA 1
ATOM 698 C C . VAL A 1 93 ? -6.410 -0.057 -3.709 1.00 95.56 93 VAL A C 1
ATOM 700 O O . VAL A 1 93 ? -6.248 0.195 -4.904 1.00 95.56 93 VAL A O 1
ATOM 703 N N . THR A 1 94 ? -6.999 -1.158 -3.267 1.00 95.00 94 THR A N 1
ATOM 704 C CA . THR A 1 94 ? -7.687 -2.134 -4.114 1.00 95.00 94 THR A CA 1
ATOM 705 C C . THR A 1 94 ? -9.187 -2.111 -3.832 1.00 95.00 94 THR A C 1
ATOM 707 O O . THR A 1 94 ? -9.653 -1.361 -2.973 1.00 95.00 94 THR A O 1
ATOM 710 N N . ASP A 1 95 ? -9.956 -2.911 -4.562 1.00 93.19 95 ASP A N 1
ATOM 711 C CA . ASP A 1 95 ? -11.397 -3.061 -4.343 1.00 93.19 95 ASP A CA 1
ATOM 712 C C . ASP A 1 95 ? -11.753 -3.653 -2.963 1.00 93.19 95 ASP A C 1
ATOM 714 O O . ASP A 1 95 ? -12.832 -3.364 -2.443 1.00 93.19 95 ASP A O 1
ATOM 718 N N . ASP A 1 96 ? -10.859 -4.441 -2.350 1.00 95.50 96 ASP A N 1
ATOM 719 C CA . ASP A 1 96 ? -11.110 -5.112 -1.068 1.00 95.50 96 ASP A CA 1
ATOM 720 C C . ASP A 1 96 ? -10.145 -4.752 0.075 1.00 95.50 96 ASP A C 1
ATOM 722 O O . ASP A 1 96 ? -10.498 -4.955 1.241 1.00 95.50 96 ASP A O 1
ATOM 726 N N . ARG A 1 97 ? -8.955 -4.214 -0.221 1.00 96.75 97 ARG A N 1
ATOM 727 C CA . ARG A 1 97 ? -7.898 -3.937 0.769 1.00 96.75 97 ARG A CA 1
ATOM 728 C C . ARG A 1 97 ? -7.143 -2.635 0.525 1.00 96.75 97 ARG A C 1
ATOM 730 O O . ARG A 1 97 ? -7.105 -2.102 -0.586 1.00 96.75 97 ARG A O 1
ATOM 737 N N . VAL A 1 98 ? -6.467 -2.178 1.575 1.00 96.94 98 VAL A N 1
ATOM 738 C CA . VAL A 1 98 ? -5.501 -1.076 1.550 1.00 96.94 98 VAL A CA 1
ATOM 739 C C . VAL A 1 98 ? -4.130 -1.624 1.930 1.00 96.94 98 VAL A C 1
ATOM 741 O O . VAL A 1 98 ? -3.999 -2.290 2.951 1.00 96.94 98 VAL A O 1
ATOM 744 N N . TYR A 1 99 ? -3.110 -1.342 1.126 1.00 96.75 99 TYR A N 1
ATOM 745 C CA . TYR A 1 99 ? -1.737 -1.765 1.380 1.00 96.75 99 TYR A CA 1
ATOM 746 C C . TYR A 1 99 ? -0.859 -0.559 1.711 1.00 96.75 99 TYR A C 1
ATOM 748 O O . TYR A 1 99 ? -0.813 0.402 0.939 1.00 96.75 99 TYR A O 1
ATOM 756 N N . LEU A 1 100 ? -0.132 -0.629 2.825 1.00 95.88 100 LEU A N 1
ATOM 757 C CA . LEU A 1 100 ? 0.912 0.332 3.182 1.00 95.88 100 LEU A CA 1
ATOM 758 C C . LEU A 1 100 ? 2.239 -0.209 2.649 1.00 95.88 100 LEU A C 1
ATOM 760 O O . LEU A 1 100 ? 2.735 -1.227 3.118 1.00 95.88 100 LEU A O 1
ATOM 764 N N . SER A 1 101 ? 2.762 0.415 1.598 1.00 95.56 101 SER A N 1
ATOM 765 C CA . SER A 1 101 ? 3.776 -0.170 0.718 1.00 95.56 101 SER A CA 1
ATOM 766 C C . SER A 1 101 ? 5.122 0.542 0.821 1.00 95.56 101 SER A C 1
ATOM 768 O O . SER A 1 101 ? 5.197 1.772 0.854 1.00 95.56 101 SER A O 1
ATOM 770 N N . GLN A 1 102 ? 6.209 -0.237 0.795 1.00 94.94 102 GLN A N 1
ATOM 771 C CA . GLN A 1 102 ? 7.585 0.281 0.722 1.00 94.94 102 GLN A CA 1
ATOM 772 C C . GLN A 1 102 ? 7.991 0.729 -0.695 1.00 94.94 102 GLN A C 1
ATOM 774 O O . GLN A 1 102 ? 9.098 1.238 -0.899 1.00 94.94 102 GLN A O 1
ATOM 779 N N . VAL A 1 103 ? 7.153 0.470 -1.703 1.00 94.94 103 VAL A N 1
ATOM 780 C CA . VAL A 1 103 ? 7.424 0.801 -3.108 1.00 94.94 103 VAL A CA 1
ATOM 781 C C . VAL A 1 103 ? 6.876 2.195 -3.406 1.00 94.94 103 VAL A C 1
ATOM 783 O O . VAL A 1 103 ? 5.764 2.527 -3.012 1.00 94.94 103 VAL A O 1
ATOM 786 N N . ALA A 1 104 ? 7.652 3.027 -4.102 1.00 93.81 104 ALA A N 1
ATOM 787 C CA . ALA A 1 104 ? 7.275 4.414 -4.371 1.00 93.81 104 ALA A CA 1
ATOM 788 C C . ALA A 1 104 ? 6.048 4.531 -5.308 1.00 93.81 104 ALA A C 1
ATOM 790 O O . ALA A 1 104 ? 5.938 3.730 -6.249 1.00 93.81 104 ALA A O 1
ATOM 791 N N . PRO A 1 105 ? 5.176 5.547 -5.136 1.00 92.81 105 PRO A N 1
ATOM 792 C CA . PRO A 1 105 ? 3.937 5.694 -5.904 1.00 92.81 105 PRO A CA 1
ATOM 793 C C . PRO A 1 105 ? 4.130 5.682 -7.431 1.00 92.81 105 PRO A C 1
ATOM 795 O O . PRO A 1 105 ? 3.435 4.907 -8.094 1.00 92.81 105 PRO A O 1
ATOM 798 N N . PRO A 1 106 ? 5.120 6.395 -8.021 1.00 90.56 106 PRO A N 1
ATOM 799 C CA . PRO A 1 106 ? 5.341 6.355 -9.470 1.00 90.56 106 PRO A CA 1
ATOM 800 C C . PRO A 1 106 ? 5.704 4.956 -9.986 1.00 90.56 106 PRO A C 1
ATOM 802 O O . PRO A 1 106 ? 5.318 4.565 -11.088 1.00 90.56 106 PRO A O 1
ATOM 805 N N . THR A 1 107 ? 6.421 4.166 -9.177 1.00 91.19 107 THR A N 1
ATOM 806 C CA . THR A 1 107 ? 6.798 2.789 -9.533 1.00 91.19 107 THR A CA 1
ATOM 807 C C . THR A 1 107 ? 5.582 1.871 -9.538 1.00 91.19 107 THR A C 1
ATOM 809 O O . THR A 1 107 ? 5.407 1.089 -10.475 1.00 91.19 107 THR A O 1
ATOM 812 N N . VAL A 1 108 ? 4.741 1.967 -8.504 1.00 91.56 108 VAL A N 1
ATOM 813 C CA . VAL A 1 108 ? 3.498 1.192 -8.410 1.00 91.56 108 VAL A CA 1
ATOM 814 C C . VAL A 1 108 ? 2.561 1.575 -9.557 1.00 91.56 108 VAL A C 1
ATOM 816 O O . VAL A 1 108 ? 2.120 0.689 -10.285 1.00 91.56 108 VAL A O 1
ATOM 819 N N . GLY A 1 109 ? 2.336 2.874 -9.788 1.00 89.44 109 GLY A N 1
ATOM 820 C CA . GLY A 1 109 ? 1.471 3.383 -10.857 1.00 89.44 109 GLY A CA 1
ATOM 821 C C . GLY A 1 109 ? 1.908 2.927 -12.251 1.00 89.44 109 GLY A C 1
ATOM 822 O O . GLY A 1 109 ? 1.104 2.362 -12.992 1.00 89.44 109 GLY A O 1
ATOM 823 N N . ARG A 1 110 ? 3.205 3.050 -12.579 1.00 86.12 110 ARG A N 1
ATOM 824 C CA . ARG A 1 110 ? 3.765 2.590 -13.865 1.00 86.12 110 ARG A CA 1
ATOM 825 C C . ARG A 1 110 ? 3.550 1.091 -14.092 1.00 86.12 110 ARG A C 1
ATOM 827 O O . ARG A 1 110 ? 3.202 0.683 -15.195 1.00 86.12 110 ARG A O 1
ATOM 834 N N . ARG A 1 111 ? 3.740 0.264 -13.057 1.00 88.00 111 ARG A N 1
ATOM 835 C CA . ARG A 1 111 ? 3.556 -1.198 -13.138 1.00 88.00 111 ARG A CA 1
ATOM 836 C C . ARG A 1 111 ? 2.080 -1.600 -13.180 1.00 88.00 111 ARG A C 1
ATOM 838 O O . ARG A 1 111 ? 1.730 -2.537 -13.893 1.00 88.00 111 ARG A O 1
ATOM 845 N N . ALA A 1 112 ? 1.229 -0.867 -12.465 1.00 86.56 112 ALA A N 1
ATOM 846 C CA . ALA A 1 112 ? -0.219 -1.038 -12.480 1.00 86.56 112 ALA A CA 1
ATOM 847 C C . ALA A 1 112 ? -0.887 -0.480 -13.745 1.00 86.56 112 ALA A C 1
ATOM 849 O O . ALA A 1 112 ? -2.062 -0.746 -13.973 1.00 86.56 112 ALA A O 1
ATOM 850 N N . ASN A 1 113 ? -0.143 0.245 -14.589 1.00 83.81 113 ASN A N 1
ATOM 851 C CA . ASN A 1 113 ? -0.670 0.954 -15.756 1.00 83.81 113 ASN A CA 1
ATOM 852 C C . ASN A 1 113 ? -1.765 1.971 -15.387 1.00 83.81 113 ASN A C 1
ATOM 854 O O . ASN A 1 113 ? -2.739 2.147 -16.118 1.00 83.81 113 ASN A O 1
ATOM 858 N N . ILE A 1 114 ? -1.591 2.625 -14.238 1.00 76.69 114 ILE A N 1
ATOM 859 C CA . ILE A 1 114 ? -2.437 3.717 -13.760 1.00 76.69 114 ILE A CA 1
ATOM 860 C C . ILE A 1 114 ? -1.725 5.028 -14.080 1.00 76.69 114 ILE A C 1
ATOM 862 O O . ILE A 1 114 ? -0.524 5.165 -13.839 1.00 76.69 114 ILE A O 1
ATOM 866 N N . ILE A 1 115 ? -2.470 5.995 -14.615 1.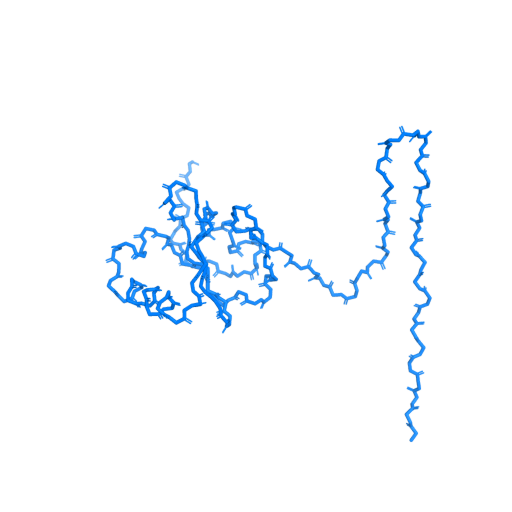00 66.75 115 ILE A N 1
ATOM 867 C CA . ILE A 1 115 ? -1.968 7.354 -14.824 1.00 66.75 115 ILE A CA 1
ATOM 868 C C . ILE A 1 115 ? -1.720 7.965 -13.443 1.00 66.75 115 ILE A C 1
ATOM 870 O O . ILE A 1 115 ? -2.658 8.222 -12.691 1.00 66.75 115 ILE A O 1
ATOM 874 N N . TYR A 1 116 ? -0.451 8.166 -13.099 1.00 60.28 116 TYR A N 1
ATOM 875 C CA . TYR A 1 116 ? -0.070 8.879 -11.889 1.00 60.28 116 TYR A CA 1
ATOM 876 C C . TYR A 1 116 ? -0.113 10.382 -12.172 1.00 60.28 116 TYR A C 1
ATOM 878 O O . TYR A 1 116 ? 0.665 10.880 -12.980 1.00 60.28 116 TYR A O 1
ATOM 886 N N . LEU A 1 117 ? -1.034 11.092 -11.521 1.00 56.66 117 LEU A N 1
ATOM 887 C CA . LEU A 1 117 ? -1.166 12.548 -11.595 1.00 56.66 117 LEU A CA 1
ATOM 888 C C . LEU A 1 117 ? -0.438 13.191 -10.398 1.00 56.66 117 LEU A C 1
ATOM 890 O O . LEU A 1 117 ? -1.046 13.873 -9.581 1.00 56.66 117 LEU A O 1
ATOM 894 N N . GLY A 1 118 ? 0.845 12.878 -10.222 1.00 55.44 118 GLY A N 1
ATOM 895 C CA . GLY A 1 118 ? 1.700 13.554 -9.245 1.00 55.44 118 GLY A CA 1
ATOM 896 C C . GLY A 1 118 ? 2.608 14.544 -9.955 1.00 55.44 118 GLY A C 1
ATOM 897 O O . GLY A 1 118 ? 3.067 14.260 -11.058 1.00 55.44 118 GLY A O 1
ATOM 898 N N . GLU A 1 119 ? 2.781 15.708 -9.335 1.00 49.88 119 GLU A N 1
ATOM 899 C CA . GLU A 1 119 ? 3.475 16.878 -9.873 1.00 49.88 119 GLU A CA 1
ATOM 900 C C . GLU A 1 119 ? 4.849 16.547 -10.468 1.00 49.88 119 GLU A C 1
ATOM 902 O O . GLU A 1 119 ? 5.518 15.600 -10.055 1.00 49.88 119 GLU A O 1
ATOM 907 N N . GLY A 1 120 ? 5.198 17.338 -11.486 1.00 45.09 120 GLY A N 1
ATOM 908 C CA . GLY A 1 120 ? 6.244 17.094 -12.464 1.00 45.09 120 GLY A CA 1
ATOM 909 C C . GLY A 1 120 ? 7.583 16.631 -11.909 1.00 45.09 120 GLY A C 1
ATOM 910 O O . GLY A 1 120 ? 8.029 17.003 -10.825 1.00 45.09 120 GLY A O 1
ATOM 911 N N . GLU A 1 121 ? 8.229 15.827 -12.741 1.00 42.75 121 GLU A N 1
ATOM 912 C CA . GLU A 1 121 ? 9.650 15.544 -12.684 1.00 42.75 121 GLU A CA 1
ATOM 913 C C . GLU A 1 121 ? 10.406 16.871 -12.516 1.00 42.75 121 GLU A C 1
ATOM 915 O O . GLU A 1 121 ? 10.264 17.791 -13.319 1.00 42.75 121 GLU A O 1
ATOM 920 N N . GLY A 1 122 ? 11.198 16.979 -11.447 1.00 45.53 122 GLY A N 1
ATOM 921 C CA . GLY A 1 122 ? 12.376 17.824 -11.503 1.00 45.53 122 GLY A CA 1
ATOM 922 C C . GLY A 1 122 ? 13.247 17.269 -12.621 1.00 45.53 122 GLY A C 1
ATOM 923 O O . GLY A 1 122 ? 13.788 16.173 -12.488 1.00 45.53 122 GLY A O 1
ATOM 924 N N . GLU A 1 123 ? 13.289 17.986 -13.738 1.00 40.12 123 GLU A N 1
ATOM 925 C CA . GLU A 1 123 ? 14.310 17.822 -14.764 1.00 40.12 123 GLU A CA 1
ATOM 926 C C . GLU A 1 123 ? 15.666 18.140 -14.106 1.00 40.12 123 GLU A C 1
ATOM 928 O O . GLU A 1 123 ? 15.848 19.230 -13.560 1.00 40.12 123 GLU A O 1
ATOM 933 N N . GLU A 1 124 ? 16.582 17.166 -14.091 1.00 37.41 124 GLU A N 1
ATOM 934 C CA . GLU A 1 124 ? 18.024 17.431 -13.955 1.00 37.41 124 GLU A CA 1
ATOM 935 C C . GLU A 1 124 ? 18.593 17.903 -15.297 1.00 37.41 124 GLU A C 1
ATOM 937 O O . GLU A 1 124 ? 18.249 17.284 -16.334 1.00 37.41 124 GLU A O 1
#

Sequence (124 aa):
MLLGRSLPAMSDTLKKPDRAGEPLLVQGERWGAPVRWLYLGGDAVIDSARVVAVLDGDMALRSTALREFVERNAEAGRSVDVSRDGSIKSVVVTDDRVYLSQVAPPTVGRRANIIYLGEGEGEE

Foldseek 3Di:
DDPDDDDPPWDFDWDDDPDDPDDTDTDTPDPPDPQQWFDFADPDIDGLQQWPDKAAFVVCVVDPVNVVVQVVCVVVVQEAERADPPDQGIWTDGPRHIYRGNDHRVVSCVSSVHDDPDDDDPDD